Protein AF-A0AAN1T1Z3-F1 (afdb_monomer_lite)

Radius of gyration: 16.43 Å; chains: 1; bounding box: 36×21×47 Å

Structure (mmCIF, N/CA/C/O backbone):
data_AF-A0AAN1T1Z3-F1
#
_entry.id   AF-A0AAN1T1Z3-F1
#
loop_
_atom_site.group_PDB
_atom_site.id
_atom_site.type_symbol
_atom_site.label_atom_id
_atom_site.label_alt_id
_atom_site.label_comp_id
_atom_site.label_asym_id
_atom_site.label_entity_id
_atom_site.label_seq_id
_atom_site.pdbx_PDB_ins_code
_atom_site.Cartn_x
_atom_site.Cartn_y
_atom_site.Cartn_z
_atom_site.occupancy
_atom_site.B_iso_or_equiv
_atom_site.auth_seq_id
_atom_site.auth_comp_id
_atom_site.auth_asym_id
_atom_site.auth_atom_id
_atom_site.pdbx_PDB_model_num
ATOM 1 N N . MET A 1 1 ? 22.023 -8.407 -25.187 1.00 48.34 1 MET A N 1
ATOM 2 C CA . MET A 1 1 ? 22.655 -7.470 -24.238 1.00 48.34 1 MET A CA 1
ATOM 3 C C . MET A 1 1 ? 21.552 -7.113 -23.258 1.00 48.34 1 MET A C 1
ATOM 5 O O . MET A 1 1 ? 20.549 -6.593 -23.720 1.00 48.34 1 MET A O 1
ATOM 9 N N . VAL A 1 2 ? 21.627 -7.562 -22.000 1.00 51.28 2 VAL A N 1
ATOM 10 C CA . VAL A 1 2 ? 20.586 -7.235 -21.008 1.00 51.28 2 VAL A CA 1
ATOM 11 C C . VAL A 1 2 ? 20.694 -5.743 -20.738 1.00 51.28 2 VAL A C 1
ATOM 13 O O . VAL A 1 2 ? 21.781 -5.263 -20.416 1.00 51.28 2 VAL A O 1
ATOM 16 N N . ASP A 1 3 ? 19.604 -5.024 -20.961 1.00 68.94 3 ASP A N 1
ATOM 17 C CA . ASP A 1 3 ? 19.570 -3.582 -20.800 1.00 68.94 3 ASP A CA 1
ATOM 18 C C . ASP A 1 3 ? 19.619 -3.242 -19.298 1.00 68.94 3 ASP A C 1
ATOM 20 O O . ASP A 1 3 ? 18.772 -3.667 -18.515 1.00 68.94 3 ASP A O 1
ATOM 24 N N . ILE A 1 4 ? 20.640 -2.501 -18.863 1.00 64.88 4 ILE A N 1
ATOM 25 C CA . ILE A 1 4 ? 20.804 -2.082 -17.458 1.00 64.88 4 ILE A CA 1
ATOM 26 C C . ILE A 1 4 ? 19.586 -1.261 -17.000 1.00 64.88 4 ILE A C 1
ATOM 28 O O . ILE A 1 4 ? 19.220 -1.287 -15.822 1.00 64.88 4 ILE A O 1
ATOM 32 N N . TYR A 1 5 ? 18.920 -0.580 -17.935 1.00 63.19 5 TYR A N 1
ATOM 33 C CA . TYR A 1 5 ? 17.728 0.207 -17.655 1.00 63.19 5 TYR A CA 1
ATOM 34 C C . TYR A 1 5 ? 16.513 -0.658 -17.304 1.00 63.19 5 TYR A C 1
ATOM 36 O O . TYR A 1 5 ? 15.755 -0.289 -16.405 1.00 63.19 5 TYR A O 1
ATOM 44 N N . SER A 1 6 ? 16.359 -1.836 -17.920 1.00 67.12 6 SER A N 1
ATOM 45 C CA . SER A 1 6 ? 15.254 -2.741 -17.587 1.00 67.12 6 SER A CA 1
ATOM 46 C C . SER A 1 6 ? 15.420 -3.333 -16.183 1.00 67.12 6 SER A C 1
ATOM 48 O O . SER A 1 6 ? 14.462 -3.378 -15.416 1.00 67.12 6 SER A O 1
ATOM 50 N N . LEU A 1 7 ? 16.653 -3.683 -15.797 1.00 71.94 7 LEU A N 1
ATOM 51 C CA . LEU A 1 7 ? 16.975 -4.173 -14.450 1.00 71.94 7 LEU A CA 1
ATOM 52 C C . LEU A 1 7 ? 16.679 -3.132 -13.360 1.00 71.94 7 LEU A C 1
ATOM 54 O O . LEU A 1 7 ? 16.130 -3.470 -12.310 1.00 71.94 7 LEU A O 1
ATOM 58 N N . LEU A 1 8 ? 17.019 -1.863 -13.605 1.00 72.62 8 LEU A N 1
ATOM 59 C CA . LEU A 1 8 ? 16.748 -0.782 -12.657 1.00 72.62 8 LEU A CA 1
ATOM 60 C C . LEU A 1 8 ? 15.242 -0.521 -12.511 1.00 72.62 8 LEU A C 1
ATOM 62 O O . LEU A 1 8 ? 14.761 -0.344 -11.390 1.00 72.62 8 LEU A O 1
ATOM 66 N N . ALA A 1 9 ? 14.495 -0.529 -13.619 1.00 69.69 9 ALA A N 1
ATOM 67 C CA . ALA A 1 9 ? 13.041 -0.387 -13.603 1.00 69.69 9 ALA A CA 1
ATOM 68 C C . ALA A 1 9 ? 12.379 -1.519 -12.799 1.00 69.69 9 ALA A C 1
ATOM 70 O O . ALA A 1 9 ? 11.606 -1.259 -11.877 1.00 69.69 9 ALA A O 1
ATOM 71 N N . GLU A 1 10 ? 12.759 -2.772 -13.059 1.00 74.25 10 GLU A N 1
ATOM 72 C CA . GLU A 1 10 ? 12.265 -3.937 -12.316 1.00 74.25 10 GLU A CA 1
ATOM 73 C C . GLU A 1 10 ? 12.575 -3.865 -10.816 1.00 74.25 10 GLU A C 1
ATOM 75 O O . GLU A 1 10 ? 11.733 -4.216 -9.984 1.00 74.25 10 GLU A O 1
ATOM 80 N N . GLN A 1 11 ? 13.771 -3.402 -10.444 1.00 79.06 11 GLN A N 1
ATOM 81 C CA . GLN A 1 11 ? 14.145 -3.234 -9.042 1.00 79.06 11 GLN 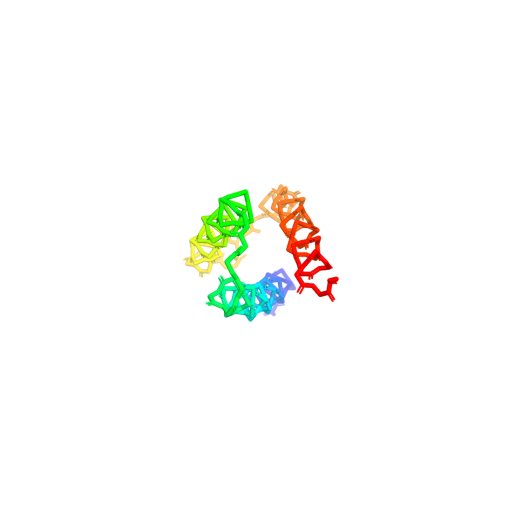A CA 1
ATOM 82 C C . GLN A 1 11 ? 13.268 -2.184 -8.347 1.00 79.06 11 GLN A C 1
ATOM 84 O O . GLN A 1 11 ? 12.847 -2.397 -7.209 1.00 79.06 11 GLN A O 1
ATOM 89 N N . ARG A 1 12 ? 12.948 -1.081 -9.032 1.00 75.62 12 ARG A N 1
ATOM 90 C CA . ARG A 1 12 ? 12.072 -0.032 -8.495 1.00 75.62 12 ARG A CA 1
ATOM 91 C C . ARG A 1 12 ? 10.626 -0.492 -8.358 1.00 75.62 12 ARG A C 1
ATOM 93 O O . ARG A 1 12 ? 10.024 -0.210 -7.329 1.00 75.62 12 ARG A O 1
ATOM 100 N N . ILE A 1 13 ? 10.096 -1.262 -9.313 1.00 78.31 13 ILE A N 1
ATOM 101 C CA . ILE A 1 13 ? 8.765 -1.889 -9.181 1.00 78.31 13 ILE A CA 1
ATOM 102 C C . ILE A 1 13 ? 8.703 -2.727 -7.906 1.00 78.31 13 ILE A C 1
ATOM 104 O O . ILE A 1 13 ? 7.792 -2.553 -7.101 1.00 78.31 13 ILE A O 1
ATOM 108 N N . LYS A 1 14 ? 9.697 -3.599 -7.699 1.00 82.94 14 LYS A N 1
ATOM 109 C CA . LYS A 1 14 ? 9.761 -4.462 -6.512 1.00 82.94 14 LYS A CA 1
ATOM 110 C C . LYS A 1 14 ? 9.824 -3.652 -5.219 1.00 82.94 14 LYS A C 1
ATOM 112 O O . LYS A 1 14 ? 9.178 -4.016 -4.242 1.00 82.94 14 LYS A O 1
ATOM 117 N N . GLU A 1 15 ? 10.584 -2.560 -5.209 1.00 81.94 15 GLU A N 1
ATOM 118 C CA . GLU A 1 15 ? 10.666 -1.659 -4.058 1.00 81.94 15 GLU A CA 1
ATOM 119 C C . GLU A 1 15 ? 9.310 -1.002 -3.753 1.00 81.94 15 GLU A C 1
ATOM 121 O O . GLU A 1 15 ? 8.880 -0.998 -2.600 1.00 81.94 15 GLU A O 1
ATOM 126 N N . TYR A 1 16 ? 8.603 -0.501 -4.769 1.00 78.81 16 TYR A N 1
ATOM 127 C CA . TYR A 1 16 ? 7.276 0.092 -4.591 1.00 78.81 16 TYR A CA 1
ATOM 128 C C . TYR A 1 16 ? 6.218 -0.934 -4.174 1.00 78.81 16 TYR A C 1
ATOM 130 O O . TYR A 1 16 ? 5.398 -0.631 -3.311 1.00 78.81 16 TYR A O 1
ATOM 138 N N . ASP A 1 17 ? 6.272 -2.159 -4.701 1.00 83.88 17 ASP A N 1
ATOM 139 C CA . ASP A 1 17 ? 5.399 -3.257 -4.269 1.00 83.88 17 ASP A CA 1
ATOM 140 C C . ASP A 1 17 ? 5.607 -3.603 -2.789 1.00 83.88 17 ASP A C 1
ATOM 142 O O . ASP A 1 17 ? 4.642 -3.824 -2.057 1.00 83.88 17 ASP A O 1
ATOM 146 N N . LEU A 1 18 ? 6.859 -3.636 -2.321 1.00 85.62 18 LEU A N 1
ATOM 147 C CA . LEU A 1 18 ? 7.159 -3.860 -0.905 1.00 85.62 18 LEU A CA 1
ATOM 148 C C . LEU A 1 18 ? 6.633 -2.718 -0.029 1.00 85.62 18 LEU A C 1
ATOM 150 O O . LEU A 1 18 ? 6.063 -2.976 1.030 1.00 85.62 18 LEU A O 1
ATOM 154 N N . ARG A 1 19 ? 6.772 -1.467 -0.482 1.00 81.25 19 ARG A N 1
ATOM 155 C CA . ARG A 1 19 ? 6.242 -0.296 0.232 1.00 81.25 19 ARG A CA 1
ATOM 156 C C . ARG A 1 19 ? 4.712 -0.295 0.291 1.00 81.25 19 ARG A C 1
ATOM 158 O O . ARG A 1 19 ? 4.171 0.032 1.343 1.00 81.25 19 ARG A O 1
ATOM 165 N N . LEU A 1 20 ? 4.017 -0.693 -0.782 1.00 84.56 20 LEU A N 1
ATOM 166 C CA . LEU A 1 20 ? 2.555 -0.866 -0.768 1.00 84.56 20 LEU A CA 1
ATOM 167 C C . LEU A 1 20 ? 2.125 -1.908 0.262 1.00 84.56 20 LEU A C 1
ATOM 169 O O . LEU A 1 20 ? 1.236 -1.637 1.060 1.00 84.56 20 LEU A O 1
ATOM 173 N N . LYS A 1 21 ? 2.782 -3.072 0.281 1.00 85.56 21 LYS A N 1
ATOM 174 C CA . LYS A 1 21 ? 2.458 -4.133 1.245 1.00 85.56 21 LYS A CA 1
ATOM 175 C C . LYS A 1 21 ? 2.646 -3.677 2.684 1.00 85.56 21 LYS A C 1
ATOM 177 O O . LYS A 1 21 ? 1.794 -3.939 3.523 1.00 85.56 21 LYS A O 1
ATOM 182 N N . HIS A 1 22 ? 3.733 -2.961 2.961 1.00 82.75 22 HIS A N 1
ATOM 183 C CA . HIS A 1 22 ? 3.954 -2.409 4.290 1.00 82.75 22 HIS A CA 1
ATOM 184 C C . HIS A 1 22 ? 2.868 -1.390 4.669 1.00 82.75 22 HIS A C 1
ATOM 186 O O . HIS A 1 22 ? 2.343 -1.422 5.778 1.00 82.75 22 HIS A O 1
ATOM 192 N N . LEU A 1 23 ? 2.477 -0.523 3.731 1.00 80.75 23 LEU A N 1
ATOM 193 C CA . LEU A 1 23 ? 1.379 0.419 3.934 1.00 80.75 23 LEU A CA 1
ATOM 194 C C . LEU A 1 23 ? 0.055 -0.304 4.237 1.00 80.75 23 LEU A C 1
ATOM 196 O O . LEU A 1 23 ? -0.678 0.130 5.123 1.00 80.75 23 LEU A O 1
ATOM 200 N N . ASP A 1 24 ? -0.231 -1.413 3.551 1.00 85.88 24 ASP A N 1
ATOM 201 C CA . ASP A 1 24 ? -1.409 -2.249 3.812 1.00 85.88 24 ASP A CA 1
ATOM 202 C C . ASP A 1 24 ? -1.405 -2.839 5.228 1.00 85.88 24 ASP A C 1
ATOM 204 O O . ASP A 1 24 ? -2.406 -2.726 5.936 1.00 85.88 24 ASP A O 1
ATOM 208 N N . GLU A 1 25 ? -0.279 -3.407 5.668 1.00 86.81 25 GLU A N 1
ATOM 209 C CA . GLU A 1 25 ? -0.125 -3.962 7.021 1.00 86.81 25 GLU A CA 1
ATOM 210 C C . GLU A 1 25 ? -0.382 -2.902 8.099 1.00 86.81 25 GLU A C 1
ATOM 212 O O . GLU A 1 25 ? -1.096 -3.145 9.079 1.00 86.81 25 GLU A O 1
ATOM 217 N N . VAL A 1 26 ? 0.170 -1.702 7.909 1.00 83.19 26 VAL A N 1
ATOM 218 C CA . VAL A 1 26 ? 0.009 -0.617 8.876 1.00 83.19 26 VAL A CA 1
ATOM 219 C C . VAL A 1 26 ? -1.424 -0.082 8.892 1.00 83.19 26 VAL A C 1
ATOM 221 O O . VAL A 1 26 ? -1.977 0.158 9.968 1.00 83.19 26 VAL A O 1
ATOM 224 N N . LEU A 1 27 ? -2.053 0.078 7.725 1.00 84.75 27 LEU A N 1
ATOM 225 C CA . LEU A 1 27 ? -3.452 0.499 7.625 1.00 84.75 27 LEU A CA 1
ATOM 226 C C . LEU A 1 27 ? -4.395 -0.502 8.295 1.00 84.75 27 LEU A C 1
ATOM 228 O O . LEU A 1 27 ? -5.307 -0.090 9.014 1.00 84.75 27 LEU A O 1
ATOM 232 N N . GLU A 1 28 ? -4.161 -1.800 8.106 1.00 86.94 28 GLU A N 1
ATOM 233 C CA . GLU A 1 28 ? -4.946 -2.855 8.747 1.00 86.94 28 GLU A CA 1
ATOM 234 C C . GLU A 1 28 ? -4.776 -2.828 10.275 1.00 86.94 28 GLU A C 1
ATOM 236 O O . GLU A 1 28 ? -5.749 -2.957 11.025 1.00 86.94 28 GLU A O 1
ATOM 241 N N . HIS A 1 29 ? -3.549 -2.621 10.758 1.00 83.44 29 HIS A N 1
ATOM 242 C CA . HIS A 1 29 ? -3.280 -2.486 12.187 1.00 83.44 29 HIS A CA 1
ATOM 243 C C . HIS A 1 29 ? -3.971 -1.251 12.789 1.00 83.44 29 HIS A C 1
ATOM 245 O O . HIS A 1 29 ? -4.610 -1.350 13.842 1.00 83.44 29 HIS A O 1
ATOM 251 N N . ALA A 1 30 ? -3.904 -0.106 12.105 1.00 82.44 30 ALA A N 1
ATOM 252 C CA . ALA A 1 30 ? -4.571 1.123 12.525 1.00 82.44 30 ALA A CA 1
ATOM 253 C C . ALA A 1 30 ? -6.099 0.958 12.570 1.00 82.44 30 ALA A C 1
ATOM 255 O O . ALA A 1 30 ? -6.733 1.371 13.541 1.00 82.44 30 ALA A O 1
ATOM 256 N N . GLU A 1 31 ? -6.690 0.296 11.572 1.00 85.00 31 GLU A N 1
ATOM 257 C CA . GLU A 1 31 ? -8.124 -0.004 11.522 1.00 85.00 31 GLU A CA 1
ATOM 258 C C . GLU A 1 31 ? -8.574 -0.908 12.676 1.00 85.00 31 GLU A C 1
ATOM 260 O O . GLU A 1 31 ? -9.567 -0.610 13.342 1.00 85.00 31 GLU A O 1
ATOM 265 N N . LYS A 1 32 ? -7.818 -1.973 12.976 1.00 84.38 32 LYS A N 1
ATOM 266 C CA . LYS A 1 32 ? -8.108 -2.858 14.117 1.00 84.38 32 LYS A CA 1
ATOM 267 C C . LYS A 1 32 ? -8.085 -2.102 15.444 1.00 84.38 32 LYS A C 1
ATOM 269 O O . LYS A 1 32 ? -8.963 -2.320 16.276 1.00 84.38 32 LYS A O 1
ATOM 274 N N . LYS A 1 33 ? -7.125 -1.194 15.639 1.00 80.38 33 LYS A N 1
ATOM 275 C CA . LYS A 1 33 ? -7.052 -0.360 16.849 1.00 80.38 33 LYS A CA 1
ATOM 276 C C . LYS A 1 33 ? -8.213 0.631 16.951 1.00 80.38 33 LYS A C 1
ATOM 278 O O . LYS A 1 33 ? -8.813 0.745 18.017 1.00 80.38 33 LYS A O 1
ATOM 283 N N . LEU A 1 34 ? -8.573 1.285 15.846 1.00 80.06 34 LEU A N 1
ATOM 284 C CA . LEU A 1 34 ? -9.747 2.164 15.757 1.00 80.06 34 LEU A CA 1
ATOM 285 C C . LEU A 1 34 ? -11.071 1.429 16.021 1.00 80.06 34 LEU A C 1
ATOM 287 O O . LEU A 1 34 ? -12.024 2.037 16.492 1.00 80.06 34 LEU A O 1
ATOM 291 N N . ALA A 1 35 ? -11.150 0.129 15.731 1.00 78.44 35 ALA A N 1
ATOM 292 C CA . ALA A 1 35 ? -12.322 -0.683 16.059 1.00 78.44 35 ALA A CA 1
ATOM 293 C C . ALA A 1 35 ? -12.381 -1.084 17.547 1.00 78.44 35 ALA A C 1
ATOM 295 O O . ALA A 1 35 ? -13.465 -1.307 18.083 1.00 78.44 35 ALA A O 1
ATOM 296 N N . GLN A 1 36 ? -11.226 -1.198 18.213 1.00 77.56 36 GLN A N 1
ATOM 297 C CA . GLN A 1 36 ? -11.109 -1.632 19.614 1.00 77.56 36 GLN A CA 1
ATOM 298 C C . GLN A 1 36 ? -11.230 -0.489 20.626 1.00 77.56 36 GLN A C 1
ATOM 300 O O . GLN A 1 36 ? -11.564 -0.729 21.784 1.00 77.56 36 GLN A O 1
ATOM 305 N N . SER A 1 37 ? -10.974 0.743 20.200 1.00 64.94 37 SER A N 1
ATOM 306 C CA . SER A 1 37 ? -11.161 1.945 21.004 1.00 64.94 37 SER A CA 1
ATOM 307 C C . SER A 1 37 ? -11.946 2.947 20.167 1.00 64.94 37 SER A C 1
ATOM 309 O O . SER A 1 37 ? -11.564 3.139 19.015 1.00 64.94 37 SER A O 1
ATOM 311 N N . PRO A 1 38 ? -13.023 3.577 20.677 1.00 63.69 38 PRO A N 1
ATOM 312 C CA . PRO A 1 38 ? -13.764 4.600 19.947 1.00 63.69 38 PRO A CA 1
ATOM 313 C C . PRO A 1 38 ? -12.871 5.834 19.770 1.00 63.69 38 PRO A C 1
ATOM 315 O O . PRO A 1 38 ? -12.948 6.803 20.520 1.00 63.69 38 PRO A O 1
ATOM 318 N N . ALA A 1 39 ? -11.962 5.760 18.805 1.00 61.03 39 ALA A N 1
ATOM 319 C CA . ALA A 1 39 ? -11.057 6.834 18.476 1.00 61.03 39 ALA A CA 1
ATOM 320 C C . ALA A 1 39 ? -11.843 7.944 17.773 1.00 61.03 39 ALA A C 1
ATOM 322 O O . ALA A 1 39 ? -12.766 7.698 16.991 1.00 61.03 39 ALA A O 1
ATOM 323 N N . GLU A 1 40 ? -11.476 9.177 18.110 1.00 70.12 40 GLU A N 1
ATOM 324 C CA . GLU A 1 40 ? -12.111 10.415 17.671 1.00 70.12 40 GLU A CA 1
ATOM 325 C C . GLU A 1 40 ? -12.322 10.444 16.149 1.00 70.12 40 GLU A C 1
ATOM 327 O O . GLU A 1 40 ? -11.501 9.939 15.380 1.00 70.12 40 GLU A O 1
ATOM 332 N N . ALA A 1 41 ? -13.406 11.086 15.697 1.00 71.38 41 ALA A N 1
ATOM 333 C CA . ALA A 1 41 ? -13.768 11.208 14.278 1.00 71.38 41 ALA A CA 1
ATOM 334 C C . ALA A 1 41 ? -12.605 11.685 13.379 1.00 71.38 41 ALA A C 1
ATOM 336 O O . ALA A 1 41 ? -12.540 11.337 12.201 1.00 71.38 41 ALA A O 1
ATOM 337 N N . GLU A 1 42 ? -11.655 12.431 13.946 1.00 72.38 42 GLU A N 1
ATOM 338 C CA . GLU A 1 42 ? -10.435 12.869 13.274 1.00 72.38 42 GLU A CA 1
ATOM 339 C C . GLU A 1 42 ? -9.483 11.714 12.911 1.00 72.38 42 GLU A C 1
ATOM 341 O O . GLU A 1 42 ? -8.944 11.700 11.804 1.00 72.38 42 GLU A O 1
ATOM 346 N N . ALA A 1 43 ? -9.303 10.716 13.782 1.00 75.56 43 ALA A N 1
ATOM 347 C CA . ALA A 1 43 ? -8.463 9.548 13.500 1.00 75.56 43 ALA A CA 1
ATOM 348 C C . ALA A 1 43 ? -9.071 8.670 12.392 1.00 75.56 43 ALA A C 1
ATOM 350 O O . ALA A 1 43 ? -8.353 8.183 11.519 1.00 75.56 43 ALA A O 1
ATOM 351 N N . SER A 1 44 ? -10.402 8.540 12.377 1.00 78.56 44 SER A N 1
ATOM 352 C CA . SER A 1 44 ? -11.132 7.836 11.314 1.00 78.56 44 SER A CA 1
ATOM 353 C C . SER A 1 44 ? -10.997 8.545 9.958 1.00 78.56 44 SER A C 1
ATOM 355 O O . SER A 1 44 ? -10.661 7.916 8.952 1.00 78.56 44 SER A O 1
ATOM 357 N N . ALA A 1 45 ? -11.146 9.874 9.928 1.00 82.00 45 ALA A N 1
ATOM 358 C CA . ALA A 1 45 ? -10.960 10.666 8.710 1.00 82.00 45 ALA A CA 1
ATOM 359 C C . ALA A 1 45 ? -9.513 10.608 8.181 1.00 82.00 45 ALA A C 1
ATOM 361 O O . ALA A 1 45 ? -9.291 10.525 6.970 1.00 82.00 45 ALA A O 1
ATOM 362 N N . GLN A 1 46 ? -8.518 10.621 9.076 1.00 81.25 46 GLN A N 1
ATOM 363 C CA . GLN A 1 46 ? -7.109 10.454 8.705 1.00 81.25 46 GLN A CA 1
ATOM 364 C C . GLN A 1 46 ? -6.840 9.064 8.113 1.00 81.25 46 GLN A C 1
ATOM 366 O O . GLN A 1 46 ? -6.185 8.971 7.074 1.00 81.25 46 GLN A O 1
ATOM 371 N N . LEU A 1 47 ? -7.397 8.002 8.707 1.00 84.12 47 LEU A N 1
ATOM 372 C CA . LEU A 1 47 ? -7.281 6.642 8.178 1.00 84.12 47 LEU A CA 1
ATOM 373 C C . LEU A 1 47 ? -7.902 6.522 6.777 1.00 84.12 47 LEU A C 1
ATOM 375 O O . LEU A 1 47 ? -7.287 5.949 5.878 1.00 84.12 47 LEU A O 1
ATOM 379 N N . GLN A 1 48 ? -9.087 7.099 6.563 1.00 85.62 48 GLN A N 1
ATOM 380 C CA . GLN A 1 48 ? -9.750 7.079 5.258 1.00 85.62 48 GLN A CA 1
ATOM 381 C C . GLN A 1 48 ? -8.912 7.779 4.179 1.00 85.62 48 GLN A C 1
ATOM 383 O O . GLN A 1 48 ? -8.710 7.229 3.097 1.00 85.62 48 GLN A O 1
ATOM 388 N N . LYS A 1 49 ? -8.343 8.948 4.491 1.00 84.25 49 LYS A N 1
ATOM 389 C CA . LYS A 1 49 ? -7.461 9.674 3.568 1.00 84.25 49 LYS A CA 1
ATOM 390 C C . LYS A 1 49 ? -6.201 8.878 3.216 1.00 84.25 49 LYS A C 1
ATOM 392 O O . LYS A 1 49 ? -5.740 8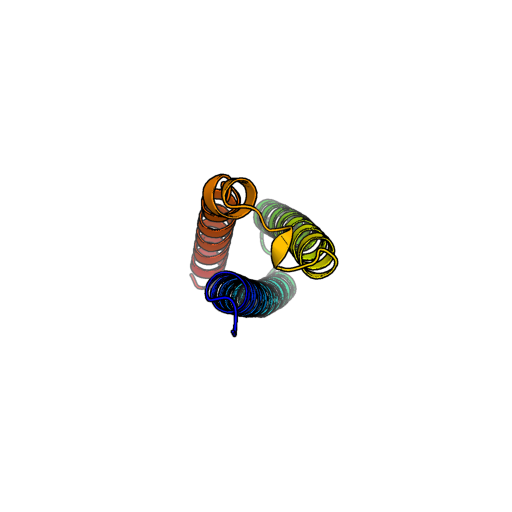.923 2.076 1.00 84.25 49 LYS A O 1
ATOM 397 N N . LEU A 1 50 ? -5.638 8.145 4.176 1.00 82.56 50 LEU A N 1
ATOM 398 C CA . LEU A 1 50 ? -4.489 7.277 3.921 1.00 82.56 50 LEU A CA 1
ATOM 399 C C . LEU A 1 50 ? -4.848 6.087 3.019 1.00 82.56 50 LEU A C 1
ATOM 401 O O . LEU A 1 50 ? -4.061 5.761 2.132 1.00 82.56 50 LEU A O 1
ATOM 405 N N . LYS A 1 51 ? -6.041 5.496 3.175 1.00 86.25 51 LYS A N 1
ATOM 406 C CA . LYS A 1 51 ? -6.549 4.449 2.269 1.00 86.25 51 LYS A CA 1
ATOM 407 C C . LYS A 1 51 ? -6.715 4.966 0.835 1.00 86.25 51 LYS A C 1
ATOM 409 O O . LYS A 1 51 ? -6.203 4.351 -0.092 1.00 86.25 51 LYS A O 1
ATOM 414 N N . GLU A 1 52 ? -7.316 6.143 0.652 1.00 85.50 52 GLU A N 1
ATOM 415 C CA . GLU A 1 52 ? -7.446 6.772 -0.675 1.00 85.50 52 GLU A CA 1
ATOM 416 C C . GLU A 1 52 ? -6.084 7.039 -1.334 1.00 85.50 52 GLU A C 1
ATOM 418 O O . GLU A 1 52 ? -5.904 6.856 -2.540 1.00 85.50 52 GLU A O 1
ATOM 423 N N . ASN A 1 53 ? -5.102 7.468 -0.541 1.00 81.00 53 ASN A N 1
ATOM 424 C CA . ASN A 1 53 ? -3.741 7.674 -1.018 1.00 81.00 53 ASN A CA 1
ATOM 425 C C . ASN A 1 53 ? -3.057 6.353 -1.399 1.00 81.00 53 ASN A C 1
ATOM 427 O O . ASN A 1 53 ? -2.384 6.304 -2.431 1.00 81.00 53 ASN A O 1
ATOM 431 N N . ARG A 1 54 ? -3.257 5.282 -0.618 1.00 85.19 54 ARG A N 1
ATOM 432 C CA . ARG A 1 54 ? -2.787 3.936 -0.968 1.00 85.19 54 ARG A CA 1
ATOM 433 C C . ARG A 1 54 ? -3.370 3.484 -2.303 1.00 85.19 54 ARG A C 1
ATOM 435 O O . ARG A 1 54 ? -2.626 2.993 -3.145 1.00 85.19 54 ARG A O 1
ATOM 442 N N . ASP A 1 55 ? -4.668 3.683 -2.517 1.00 85.56 55 ASP A N 1
ATOM 443 C CA . ASP A 1 55 ? -5.343 3.259 -3.7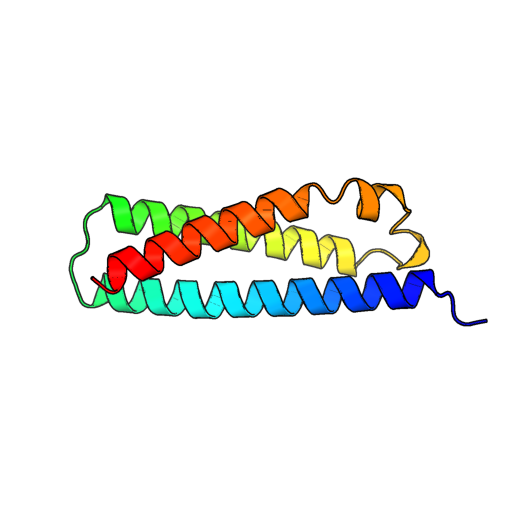49 1.00 85.56 55 ASP A CA 1
ATOM 444 C C . ASP A 1 55 ? -4.802 3.996 -4.975 1.00 85.56 55 ASP A C 1
ATOM 446 O O . ASP A 1 55 ? -4.542 3.388 -6.011 1.00 85.56 55 ASP A O 1
ATOM 450 N N . ARG A 1 56 ? -4.539 5.300 -4.848 1.00 81.38 56 ARG A N 1
ATOM 451 C CA . ARG A 1 56 ? -3.895 6.084 -5.913 1.00 81.38 56 ARG A CA 1
ATO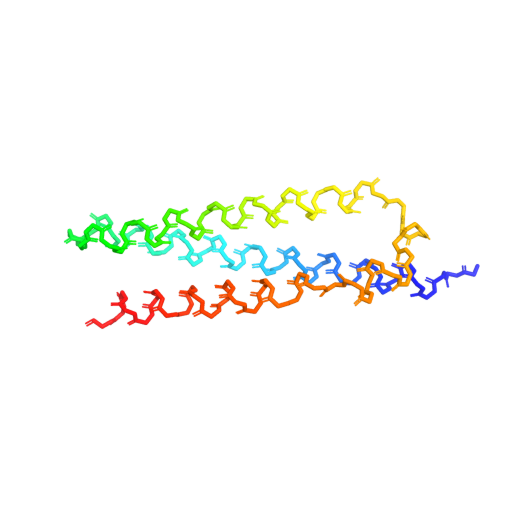M 452 C C . ARG A 1 56 ? -2.501 5.564 -6.254 1.00 81.38 56 ARG A C 1
ATOM 454 O O . ARG A 1 56 ? -2.146 5.517 -7.429 1.00 81.38 56 ARG A O 1
ATOM 461 N N . LEU A 1 57 ? -1.721 5.179 -5.245 1.00 78.50 57 LEU A N 1
ATOM 462 C CA . LEU A 1 57 ? -0.388 4.610 -5.443 1.00 78.50 57 LEU A CA 1
ATOM 463 C C . LEU A 1 57 ? -0.439 3.220 -6.081 1.00 78.50 57 LEU A C 1
ATOM 465 O O . LEU A 1 57 ? 0.383 2.932 -6.947 1.00 78.50 57 LEU A O 1
ATOM 469 N N . ALA A 1 58 ? -1.403 2.387 -5.686 1.00 84.19 58 ALA A N 1
ATOM 470 C CA . ALA A 1 58 ? -1.622 1.072 -6.279 1.00 84.19 58 ALA A CA 1
ATOM 471 C C . ALA A 1 58 ? -2.014 1.187 -7.759 1.00 84.19 58 ALA A C 1
ATOM 473 O O . ALA A 1 58 ? -1.352 0.590 -8.604 1.00 84.19 58 ALA A O 1
ATOM 474 N N . CYS A 1 59 ? -2.995 2.037 -8.087 1.00 82.12 59 CYS A N 1
ATOM 475 C CA . CYS A 1 59 ? -3.382 2.304 -9.475 1.00 82.12 59 CYS A CA 1
ATOM 476 C C . CYS A 1 59 ? -2.203 2.815 -10.307 1.00 82.12 59 CYS A C 1
ATOM 478 O O . CYS A 1 59 ? -1.950 2.305 -11.395 1.00 82.12 59 CYS A O 1
ATOM 480 N N . TRP A 1 60 ? -1.440 3.781 -9.783 1.00 79.88 60 TRP A N 1
ATOM 481 C CA . TRP A 1 60 ? -0.252 4.282 -10.470 1.00 79.88 60 TRP A CA 1
ATOM 482 C C . TRP A 1 60 ? 0.777 3.172 -10.707 1.00 79.88 60 TRP A C 1
ATOM 484 O O . TRP A 1 60 ? 1.324 3.060 -11.804 1.00 79.88 60 TRP A O 1
ATOM 494 N N . LEU A 1 61 ? 1.039 2.324 -9.708 1.00 78.50 61 LEU A N 1
ATOM 495 C CA . LEU A 1 61 ? 2.004 1.237 -9.844 1.00 78.50 61 LEU A CA 1
ATOM 496 C C . LEU A 1 61 ? 1.545 0.200 -10.878 1.00 78.50 61 LEU A C 1
ATOM 498 O O . LEU A 1 61 ? 2.362 -0.247 -11.682 1.00 78.50 61 LEU A O 1
ATOM 502 N N . ASP A 1 62 ? 0.258 -0.139 -10.904 1.00 82.19 62 ASP A N 1
ATOM 503 C CA . ASP A 1 62 ? -0.319 -1.074 -11.872 1.00 82.19 62 ASP A CA 1
ATOM 504 C C . ASP A 1 62 ? -0.295 -0.518 -13.303 1.00 82.19 62 ASP A C 1
ATOM 506 O O . ASP A 1 62 ? 0.117 -1.218 -14.233 1.00 82.19 62 ASP A O 1
ATOM 510 N N . GLU A 1 63 ? -0.626 0.762 -13.489 1.00 78.69 63 GLU A N 1
ATOM 511 C CA . GLU A 1 63 ? -0.463 1.461 -14.771 1.00 78.69 63 GLU A CA 1
ATOM 512 C C . GLU A 1 63 ? 0.999 1.451 -15.235 1.00 78.69 63 GLU A C 1
ATOM 514 O O . GLU A 1 63 ? 1.288 1.261 -16.419 1.00 78.69 63 GLU A O 1
ATOM 519 N N . THR A 1 64 ? 1.934 1.618 -14.299 1.00 71.19 64 THR A N 1
ATOM 520 C CA . THR A 1 64 ? 3.368 1.657 -14.599 1.00 71.19 64 THR A CA 1
ATOM 521 C C . THR A 1 64 ? 3.905 0.257 -14.937 1.00 71.19 64 THR A C 1
ATOM 523 O O . THR A 1 64 ? 4.682 0.113 -15.881 1.00 71.19 64 THR A O 1
ATOM 526 N N . LYS A 1 65 ? 3.429 -0.803 -14.264 1.00 74.94 65 LYS A N 1
ATOM 527 C CA . LYS A 1 65 ? 3.736 -2.213 -14.590 1.00 74.94 65 LYS A CA 1
ATOM 528 C C . LYS A 1 65 ? 3.251 -2.628 -15.983 1.00 74.94 65 LYS A C 1
ATOM 530 O O . LYS A 1 65 ? 3.864 -3.492 -16.603 1.00 74.94 65 LYS A O 1
ATOM 535 N N . CYS A 1 66 ? 2.169 -2.026 -16.481 1.00 76.62 66 CYS A N 1
ATOM 536 C CA . CYS A 1 66 ? 1.630 -2.313 -17.815 1.00 76.62 66 CYS A CA 1
ATOM 537 C C . CYS A 1 66 ? 2.444 -1.678 -18.957 1.00 76.62 66 CYS A C 1
ATOM 539 O O . CYS A 1 66 ? 2.245 -2.029 -20.123 1.00 76.62 66 CYS A O 1
ATOM 541 N N . LYS A 1 67 ? 3.357 -0.745 -18.657 1.00 70.25 67 LYS A N 1
ATOM 542 C CA . LYS A 1 67 ? 4.241 -0.131 -19.655 1.00 70.25 67 LYS A CA 1
ATOM 543 C C . LYS A 1 67 ? 5.513 -0.974 -19.838 1.00 70.25 67 LYS A C 1
ATOM 545 O O . LYS A 1 67 ? 6.085 -1.419 -18.844 1.00 70.25 67 LYS A O 1
ATOM 550 N N . PRO A 1 68 ? 6.019 -1.141 -21.077 1.00 66.19 68 PRO A N 1
ATOM 551 C CA . PRO A 1 68 ? 7.317 -1.770 -21.314 1.00 66.19 68 PRO A CA 1
ATOM 552 C C . PRO A 1 68 ? 8.432 -1.048 -20.537 1.00 66.19 68 PRO A C 1
ATOM 554 O O . PRO A 1 68 ? 8.426 0.187 -20.532 1.00 66.19 68 PRO A O 1
ATOM 557 N N . PRO A 1 69 ? 9.417 -1.759 -19.954 1.00 62.53 69 PRO A N 1
ATOM 558 C CA . PRO A 1 69 ? 10.524 -1.149 -19.205 1.00 62.53 69 PRO A CA 1
ATOM 559 C C . PRO A 1 69 ? 11.309 -0.101 -20.011 1.00 62.53 69 PRO A C 1
ATOM 561 O O . PRO A 1 69 ? 11.788 0.885 -19.469 1.00 62.53 69 PRO A O 1
ATOM 564 N N . GLU A 1 70 ? 11.387 -0.267 -21.330 1.00 60.47 70 GLU A N 1
ATOM 565 C CA . GLU A 1 70 ? 12.036 0.666 -22.267 1.00 60.47 70 GLU A CA 1
ATOM 566 C C . GLU A 1 70 ? 11.273 2.000 -22.409 1.00 60.47 70 GLU A C 1
ATOM 568 O O . GLU A 1 70 ? 11.844 3.034 -22.761 1.00 60.47 70 GLU A O 1
ATOM 573 N N . ASN A 1 71 ? 9.970 1.991 -22.111 1.00 59.44 71 ASN A N 1
ATOM 574 C CA . ASN A 1 71 ? 9.102 3.166 -22.116 1.00 59.44 71 ASN A CA 1
ATOM 575 C C . ASN A 1 71 ? 9.016 3.853 -20.751 1.00 59.44 71 ASN A C 1
ATOM 577 O O . ASN A 1 71 ? 8.440 4.938 -20.671 1.00 59.44 71 ASN A O 1
ATOM 581 N N . TRP A 1 72 ? 9.654 3.301 -19.715 1.00 61.91 72 TRP A N 1
ATOM 582 C CA . TRP A 1 72 ? 9.914 3.983 -18.444 1.00 61.91 72 TRP A CA 1
ATOM 583 C C . TRP A 1 72 ? 11.020 5.038 -18.607 1.00 61.91 72 TRP A C 1
ATOM 585 O O . TRP A 1 72 ? 11.960 5.094 -17.811 1.00 61.91 72 TRP A O 1
ATOM 595 N N . ARG A 1 73 ? 10.966 5.830 -19.692 1.00 54.06 73 ARG A N 1
ATOM 596 C CA . ARG A 1 73 ? 12.024 6.771 -20.085 1.00 54.06 73 ARG A CA 1
ATOM 597 C C . ARG A 1 73 ? 12.473 7.576 -18.875 1.00 54.06 73 ARG A C 1
ATOM 599 O O . ARG A 1 73 ? 11.660 7.916 -18.025 1.00 54.06 73 ARG A O 1
ATOM 606 N N . GLU A 1 74 ? 13.759 7.915 -18.868 1.00 53.06 74 GLU A N 1
ATOM 607 C CA . GLU A 1 74 ? 14.503 8.713 -17.882 1.00 53.06 74 GLU A CA 1
ATOM 608 C C . GLU A 1 74 ? 13.686 9.817 -17.187 1.00 53.06 74 GLU A C 1
ATOM 610 O O . GLU A 1 74 ? 13.897 10.082 -16.011 1.00 53.06 74 GLU A O 1
ATOM 615 N N . ASP A 1 75 ? 12.725 10.414 -17.891 1.00 47.59 75 ASP A N 1
ATOM 616 C CA . ASP A 1 75 ? 11.783 11.415 -17.407 1.00 47.59 75 ASP A CA 1
ATOM 617 C C . ASP A 1 75 ? 10.700 10.898 -16.440 1.00 47.59 75 ASP A C 1
ATOM 619 O O . ASP A 1 75 ? 10.339 11.652 -15.558 1.00 47.59 75 ASP A O 1
ATOM 623 N N . GLU A 1 76 ? 10.186 9.666 -16.519 1.00 53.84 76 GLU A N 1
ATOM 624 C CA . GLU A 1 76 ? 9.265 9.098 -15.507 1.00 53.84 76 GLU A CA 1
ATOM 625 C C . GLU A 1 76 ? 10.027 8.637 -14.248 1.00 53.84 76 GLU A C 1
ATOM 627 O O . GLU A 1 76 ? 9.541 8.819 -13.132 1.00 53.84 76 GLU A O 1
ATOM 632 N N . LEU A 1 77 ? 11.263 8.143 -14.410 1.00 53.72 77 LEU A N 1
ATOM 633 C CA . LEU A 1 77 ? 12.181 7.838 -13.302 1.00 53.72 77 LEU A CA 1
ATOM 634 C C . LEU A 1 77 ? 12.744 9.111 -12.632 1.00 53.72 77 LEU A C 1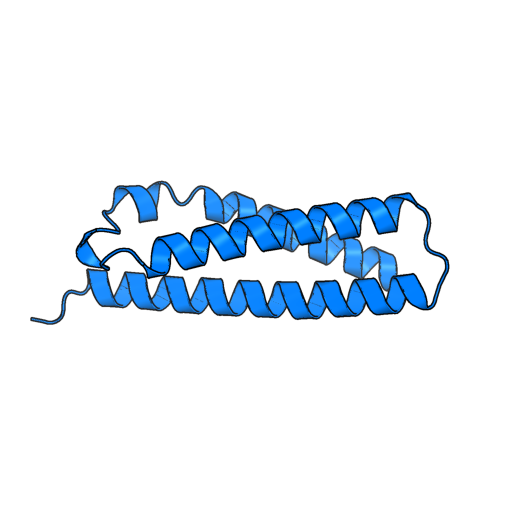
ATOM 636 O O . LEU A 1 77 ? 12.917 9.127 -11.415 1.00 53.72 77 LEU A O 1
ATOM 640 N N . ARG A 1 78 ? 13.007 10.196 -13.385 1.00 49.16 78 ARG A N 1
ATOM 641 C CA . ARG A 1 78 ? 13.432 11.512 -12.848 1.00 49.16 78 ARG A CA 1
ATOM 642 C C . ARG A 1 78 ? 12.274 12.371 -12.357 1.00 49.16 78 ARG A C 1
ATOM 644 O O . ARG A 1 78 ? 12.407 13.004 -11.316 1.00 49.16 78 ARG A O 1
ATOM 651 N N . LYS A 1 79 ? 11.138 12.394 -13.063 1.00 48.72 79 LYS A N 1
ATOM 652 C CA . LYS A 1 79 ? 9.875 12.990 -12.585 1.00 48.72 79 LYS A CA 1
ATOM 653 C C . LYS A 1 79 ? 9.171 12.068 -11.607 1.00 48.72 79 LYS A C 1
ATOM 655 O O . LYS A 1 79 ? 7.978 12.254 -11.367 1.00 48.72 79 LYS A O 1
ATOM 660 N N . ALA A 1 80 ? 9.894 11.141 -10.980 1.00 50.22 80 ALA A N 1
ATOM 661 C CA . ALA A 1 80 ? 9.426 10.445 -9.810 1.00 50.22 80 ALA A CA 1
ATOM 662 C C . ALA A 1 80 ? 9.258 11.411 -8.598 1.00 50.22 80 ALA A C 1
ATOM 664 O O . ALA A 1 80 ? 9.711 11.143 -7.493 1.00 50.22 80 ALA A O 1
ATOM 665 N N . GLY A 1 81 ? 8.516 12.509 -8.774 1.00 49.25 81 GLY A N 1
ATOM 666 C CA . GLY A 1 81 ? 7.789 13.217 -7.731 1.00 49.25 81 GLY A CA 1
ATOM 667 C C . GLY A 1 81 ? 6.866 12.332 -6.873 1.00 49.25 81 GLY A C 1
ATOM 668 O O . GLY A 1 81 ? 6.555 12.765 -5.764 1.00 49.25 81 GLY A O 1
ATOM 669 N N . PRO A 1 82 ? 6.497 11.080 -7.244 1.00 54.12 82 PRO A N 1
ATOM 670 C CA . PRO A 1 82 ? 5.914 10.132 -6.313 1.00 54.12 82 PRO A CA 1
ATOM 671 C C . PRO A 1 82 ? 6.841 9.759 -5.162 1.00 54.12 82 PRO A C 1
ATOM 673 O O . PRO A 1 82 ? 6.303 9.360 -4.147 1.00 54.12 82 PRO A O 1
ATOM 676 N N . MET A 1 83 ? 8.174 9.918 -5.222 1.00 55.78 83 MET A N 1
ATOM 677 C CA . MET A 1 83 ? 9.010 9.707 -4.023 1.00 55.78 83 MET A CA 1
ATOM 678 C C . MET A 1 83 ? 8.598 10.639 -2.876 1.00 55.78 83 MET A C 1
ATOM 680 O O . MET A 1 83 ? 8.500 10.193 -1.742 1.00 55.78 83 MET A O 1
ATOM 684 N N . ALA A 1 84 ? 8.255 11.897 -3.172 1.00 56.59 84 ALA A N 1
ATOM 685 C CA . ALA A 1 84 ? 7.752 12.831 -2.166 1.00 56.59 84 ALA A CA 1
ATOM 686 C C . ALA A 1 84 ? 6.350 12.449 -1.661 1.00 56.59 84 ALA A C 1
ATOM 688 O O . ALA A 1 84 ? 6.037 12.664 -0.494 1.00 56.59 84 ALA A O 1
ATOM 689 N N . ILE A 1 85 ? 5.507 11.868 -2.522 1.00 61.00 85 ILE A N 1
ATOM 690 C CA . ILE A 1 85 ? 4.181 11.356 -2.137 1.00 61.00 85 ILE A CA 1
ATOM 691 C C . ILE A 1 85 ? 4.338 10.114 -1.252 1.00 61.00 85 ILE A C 1
ATOM 693 O O . ILE A 1 85 ? 3.687 10.016 -0.217 1.00 61.00 85 ILE A O 1
ATOM 697 N N . TRP A 1 86 ? 5.245 9.211 -1.620 1.00 65.62 86 TRP A N 1
ATOM 698 C CA . TRP A 1 86 ? 5.629 8.033 -0.853 1.00 65.62 86 TRP A CA 1
ATOM 699 C C . TRP A 1 86 ? 6.173 8.409 0.524 1.00 65.62 86 TRP A C 1
ATOM 701 O O . TRP A 1 86 ? 5.689 7.877 1.518 1.00 65.62 86 TRP A O 1
ATOM 711 N N . ASP A 1 87 ? 7.105 9.359 0.596 1.00 64.56 87 ASP A N 1
ATOM 712 C CA . ASP A 1 87 ? 7.676 9.830 1.861 1.00 64.56 87 ASP A CA 1
ATOM 713 C C . ASP A 1 87 ? 6.629 10.559 2.715 1.00 64.56 87 ASP A C 1
ATOM 715 O O . ASP A 1 87 ? 6.554 10.342 3.922 1.00 64.56 87 ASP A O 1
ATOM 719 N N . ALA A 1 88 ? 5.766 11.379 2.106 1.00 67.94 88 ALA A N 1
ATOM 720 C CA . ALA A 1 88 ? 4.689 12.057 2.825 1.00 67.94 88 ALA A CA 1
ATOM 721 C C . ALA A 1 88 ? 3.650 11.072 3.384 1.00 67.94 88 ALA A C 1
ATOM 723 O O . ALA A 1 88 ? 3.144 11.284 4.485 1.00 67.94 88 ALA A O 1
ATOM 724 N N . ILE A 1 89 ? 3.329 10.006 2.646 1.00 67.00 89 ILE A N 1
ATOM 725 C CA . ILE A 1 89 ? 2.395 8.968 3.094 1.00 67.00 89 ILE A CA 1
ATOM 726 C C . ILE A 1 89 ? 3.031 8.125 4.192 1.00 67.00 89 ILE A C 1
ATOM 728 O O . ILE A 1 89 ? 2.400 7.965 5.231 1.00 67.00 89 ILE A O 1
ATOM 732 N N . ALA A 1 90 ? 4.275 7.671 4.020 1.00 69.50 90 ALA A N 1
ATOM 733 C CA . ALA A 1 90 ? 5.013 6.967 5.068 1.00 69.50 90 ALA A CA 1
ATOM 734 C C . ALA A 1 90 ? 5.036 7.789 6.368 1.00 69.50 90 ALA A C 1
ATOM 736 O O . ALA A 1 90 ? 4.649 7.304 7.424 1.00 69.50 90 ALA A O 1
ATOM 737 N N . GLN A 1 91 ? 5.330 9.087 6.270 1.00 72.88 91 GLN A N 1
ATOM 738 C CA . GLN A 1 91 ? 5.373 9.977 7.428 1.00 72.88 91 GLN A CA 1
ATOM 739 C C . GLN A 1 91 ? 3.992 10.237 8.064 1.00 72.88 91 GLN A C 1
ATOM 741 O O . GLN A 1 91 ? 3.897 10.440 9.274 1.00 72.88 91 GLN A O 1
ATOM 746 N N . GLN A 1 92 ? 2.907 10.263 7.281 1.00 72.75 92 GLN A N 1
ATOM 747 C CA . GLN A 1 92 ? 1.542 10.369 7.820 1.00 72.75 92 GLN A CA 1
ATOM 748 C C . GLN A 1 92 ? 1.100 9.077 8.514 1.00 72.75 92 GLN A C 1
ATOM 750 O O . GLN A 1 92 ? 0.397 9.134 9.521 1.00 72.75 92 GLN A O 1
ATOM 755 N N . VAL A 1 93 ? 1.526 7.938 7.979 1.00 69.69 93 VAL A N 1
ATOM 756 C CA . VAL A 1 93 ? 1.251 6.605 8.511 1.00 69.69 93 VAL A CA 1
ATOM 757 C C . VAL A 1 93 ? 1.988 6.400 9.831 1.00 69.69 93 VAL A C 1
ATOM 759 O O . VAL A 1 93 ? 1.337 6.082 10.823 1.00 69.69 93 VAL A O 1
ATOM 762 N N . ASP A 1 94 ? 3.286 6.705 9.884 1.00 71.44 94 ASP A N 1
ATOM 763 C CA . ASP A 1 94 ? 4.091 6.637 11.111 1.00 71.44 94 ASP A CA 1
ATOM 764 C C . ASP A 1 94 ? 3.470 7.480 12.232 1.00 71.44 94 ASP A C 1
ATOM 766 O O . ASP A 1 94 ? 3.264 7.002 13.346 1.00 71.44 94 ASP A O 1
ATOM 770 N N . ARG A 1 95 ? 3.059 8.719 11.925 1.00 77.44 95 ARG A N 1
ATOM 771 C CA . ARG A 1 95 ? 2.392 9.597 12.903 1.00 77.44 95 ARG A CA 1
ATOM 772 C C . ARG A 1 95 ? 1.056 9.045 13.388 1.00 77.44 95 ARG A C 1
ATOM 774 O O . ARG A 1 95 ? 0.698 9.258 14.546 1.00 77.44 95 ARG A O 1
ATOM 781 N N . LEU A 1 96 ? 0.286 8.398 12.513 1.00 72.75 96 LEU A N 1
ATOM 782 C CA . LEU A 1 96 ? -0.984 7.794 12.906 1.00 72.75 96 LEU A CA 1
ATOM 783 C C . LEU A 1 96 ? -0.739 6.601 13.836 1.00 72.75 96 LEU A C 1
ATOM 785 O O . LEU A 1 96 ? -1.415 6.488 14.855 1.00 72.75 96 LEU A O 1
ATOM 789 N N . VAL A 1 97 ? 0.252 5.762 13.535 1.00 68.94 97 VAL A N 1
ATOM 790 C CA . VAL A 1 97 ? 0.641 4.633 14.392 1.00 68.94 97 VAL A CA 1
ATOM 791 C C . VAL A 1 97 ? 1.136 5.113 15.749 1.00 68.94 97 VAL A C 1
ATOM 793 O O . VAL A 1 97 ? 0.611 4.654 16.759 1.00 68.94 97 VAL A O 1
ATOM 796 N N . GLU A 1 98 ? 2.049 6.087 15.795 1.00 76.12 98 GLU A N 1
ATOM 797 C CA . GLU A 1 98 ? 2.544 6.667 17.053 1.00 76.12 98 GLU A CA 1
ATOM 798 C C . GLU A 1 98 ? 1.404 7.219 17.923 1.00 76.12 98 GLU A C 1
ATOM 800 O O . GLU A 1 98 ? 1.411 7.063 19.145 1.00 76.12 98 GLU A O 1
ATOM 805 N N . ARG A 1 99 ? 0.394 7.851 17.308 1.00 73.81 99 ARG A N 1
ATOM 806 C CA . ARG A 1 99 ? -0.802 8.331 18.020 1.00 73.81 99 ARG A CA 1
ATOM 807 C C . ARG A 1 99 ? -1.678 7.199 18.548 1.00 73.81 99 ARG A C 1
ATOM 809 O O . ARG A 1 99 ? -2.298 7.381 19.585 1.00 73.81 99 ARG A O 1
ATOM 816 N N . LEU A 1 100 ? -1.760 6.081 17.832 1.00 68.31 100 LEU A N 1
ATOM 817 C CA . LEU A 1 100 ? -2.539 4.900 18.219 1.00 68.31 100 LEU A CA 1
ATOM 818 C C . LEU A 1 100 ? -1.769 3.959 19.169 1.00 68.31 100 LEU A C 1
ATOM 820 O O . LEU A 1 100 ? -2.323 2.964 19.641 1.00 68.31 100 LEU A O 1
ATOM 824 N N . GLU A 1 101 ? -0.474 4.190 19.387 1.00 67.94 101 GLU A N 1
ATOM 825 C CA . GLU A 1 101 ? 0.379 3.458 20.336 1.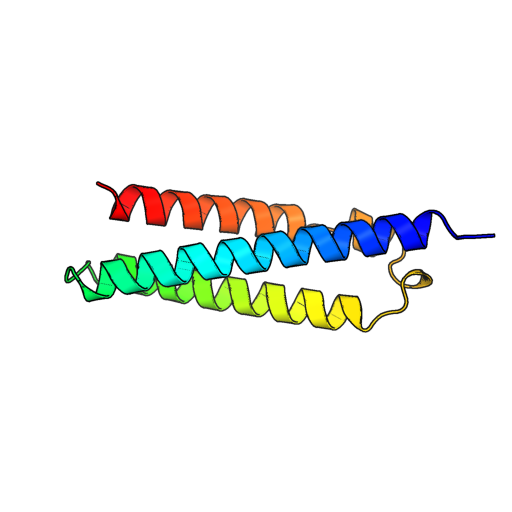00 67.94 101 GLU A CA 1
ATOM 826 C C . GLU A 1 101 ? 0.563 4.166 21.680 1.00 67.94 101 GLU A C 1
ATOM 828 O O . GLU A 1 101 ? 0.958 3.512 22.646 1.00 67.94 101 GLU A O 1
ATOM 833 N N . ARG A 1 102 ? 0.259 5.465 21.753 1.00 57.44 102 ARG A N 1
ATOM 834 C CA . ARG A 1 102 ? 0.125 6.205 23.015 1.00 57.44 102 ARG A CA 1
ATOM 835 C C . ARG A 1 102 ? -1.202 5.922 23.704 1.00 57.44 102 ARG A C 1
ATOM 837 O O . ARG A 1 102 ? -1.178 5.925 24.954 1.00 57.44 102 ARG A O 1
#

Sequence (102 aa):
MVDIYSLLAEQRIKEYDLRLKHLDEVLEHAEKKLAQSPAEAEASAQLQKLKENRDRLACWLDETKCKPPENWREDELRKAGPMAIWDAIAQQVDRLVERLER

Foldseek 3Di:
DPDPLLVVLVVVLVVLVVLLVVLVVLLVVLVVLCVVDVDDPVLVVLSVVLVVLSVVSVVVSVVSVPDDSVVCPPCVVVVCPVVVVSVVSVVSSVVSVVVSVD

Organism: NCBI:txid1682490

pLDDT: mean 72.49, std 11.12, range [47.59, 86.94]

Secondary structure (DSSP, 8-state):
---HHHHHHHHHHHHHHHHHHHHHHHHHHHHHHHHHTT--HHHHHHHHHHHHHHHHHHHHHHHHHTS-GGGS-HHHHHS-THHHHHHHHHHHHHHHHHHHH-